Protein AF-A0A5E7ERX9-F1 (afdb_monomer_lite)

Radius of gyration: 13.38 Å; chains: 1; bounding box: 28×22×43 Å

Organism: Pseudomonas fluorescens (NCBI:txid294)

pLDDT: mean 88.25, std 11.94, range [40.09, 96.81]

Structure (mmCIF, N/CA/C/O backbone):
data_AF-A0A5E7ERX9-F1
#
_entry.id   AF-A0A5E7ERX9-F1
#
loop_
_atom_site.group_PDB
_atom_site.id
_atom_site.type_symbol
_atom_site.label_atom_id
_atom_site.label_alt_id
_atom_site.label_comp_id
_atom_site.label_asym_id
_atom_site.label_entity_id
_atom_site.label_seq_id
_atom_site.pdbx_PDB_ins_code
_atom_site.Cartn_x
_atom_site.Cartn_y
_atom_site.Cartn_z
_atom_site.occupancy
_atom_site.B_iso_or_equiv
_atom_site.auth_seq_id
_atom_site.auth_comp_id
_atom_site.auth_asym_id
_atom_site.auth_atom_id
_atom_site.pdbx_PDB_model_num
ATOM 1 N N . MET A 1 1 ? 11.898 13.735 -25.588 1.00 40.09 1 MET A N 1
ATOM 2 C CA . MET A 1 1 ? 10.515 13.623 -25.076 1.00 40.09 1 MET A CA 1
ATOM 3 C C . MET A 1 1 ? 10.582 13.004 -23.685 1.00 40.09 1 MET A C 1
ATOM 5 O O . MET A 1 1 ? 11.009 11.864 -23.573 1.00 40.09 1 MET A O 1
ATOM 9 N N . HIS A 1 2 ? 10.289 13.768 -22.630 1.00 43.81 2 HIS A N 1
ATOM 10 C CA . HIS A 1 2 ? 10.201 13.246 -21.261 1.00 43.81 2 HIS A CA 1
ATOM 11 C C . HIS A 1 2 ? 8.792 12.670 -21.095 1.00 43.81 2 HIS A C 1
ATOM 13 O O . HIS A 1 2 ? 7.828 13.423 -21.001 1.00 43.81 2 HIS A O 1
ATOM 19 N N . LEU A 1 3 ? 8.657 11.345 -21.160 1.00 48.16 3 LEU A N 1
ATOM 20 C CA . LEU A 1 3 ? 7.411 10.681 -20.790 1.00 48.16 3 LEU A CA 1
ATOM 21 C C . LEU A 1 3 ? 7.280 10.813 -19.273 1.00 48.16 3 LEU A C 1
ATOM 23 O O . LEU A 1 3 ? 7.914 10.071 -18.527 1.00 48.16 3 LEU A O 1
ATOM 27 N N . VAL A 1 4 ? 6.506 11.799 -18.825 1.00 52.47 4 VAL A N 1
ATOM 28 C CA . VAL A 1 4 ? 5.996 11.826 -17.456 1.00 52.47 4 VAL A CA 1
ATOM 29 C C . VAL A 1 4 ? 5.028 10.652 -17.375 1.00 52.47 4 VAL A C 1
ATOM 31 O O . VAL A 1 4 ? 3.913 10.724 -17.881 1.00 52.47 4 VAL A O 1
ATOM 34 N N . VAL A 1 5 ? 5.497 9.519 -16.859 1.00 59.84 5 VAL A N 1
ATOM 35 C CA . VAL A 1 5 ? 4.623 8.381 -16.579 1.00 59.84 5 VAL A CA 1
ATOM 36 C C . VAL A 1 5 ? 3.728 8.824 -15.427 1.00 59.84 5 VAL A C 1
ATOM 38 O O . VAL A 1 5 ? 4.224 9.015 -14.317 1.00 59.84 5 VAL A O 1
ATOM 41 N N . GLU A 1 6 ? 2.441 9.055 -15.694 1.00 68.44 6 GLU A N 1
ATOM 42 C CA . GLU A 1 6 ? 1.458 9.299 -14.638 1.00 68.44 6 GLU A CA 1
ATOM 43 C C . GLU A 1 6 ? 1.464 8.087 -13.702 1.00 68.44 6 GLU A C 1
ATOM 45 O O . GLU A 1 6 ? 1.090 6.974 -14.080 1.00 68.44 6 GLU A O 1
ATOM 50 N N . ARG A 1 7 ? 1.992 8.289 -12.492 1.00 82.69 7 ARG A N 1
ATOM 51 C CA . ARG A 1 7 ? 2.056 7.259 -11.459 1.00 82.69 7 ARG A CA 1
ATOM 52 C C . ARG A 1 7 ? 0.664 7.144 -10.829 1.00 82.69 7 ARG A C 1
ATOM 54 O O . ARG A 1 7 ? 0.120 8.172 -10.428 1.00 82.69 7 ARG A O 1
ATOM 61 N N . PRO A 1 8 ? 0.086 5.934 -10.738 1.00 84.44 8 PRO A N 1
ATOM 62 C CA . PRO A 1 8 ? -1.167 5.710 -10.036 1.00 84.44 8 PRO A CA 1
ATOM 63 C C . PRO A 1 8 ? -1.175 6.324 -8.636 1.00 84.44 8 PRO A C 1
ATOM 65 O O . PRO A 1 8 ? -0.189 6.232 -7.900 1.00 84.44 8 PRO A O 1
ATOM 68 N N . TYR A 1 9 ? -2.310 6.922 -8.286 1.00 85.88 9 TYR A N 1
ATOM 69 C CA . TYR A 1 9 ? -2.551 7.486 -6.965 1.00 85.88 9 TYR A CA 1
ATOM 70 C C . TYR A 1 9 ? -2.669 6.390 -5.890 1.00 85.88 9 TYR A C 1
ATOM 72 O O . TYR A 1 9 ? -2.959 5.231 -6.220 1.00 85.88 9 TYR A O 1
ATOM 80 N N . PRO A 1 10 ? -2.477 6.751 -4.607 1.00 91.06 10 PRO A N 1
ATOM 81 C CA . PRO A 1 10 ? -2.794 5.871 -3.490 1.00 91.06 10 PRO A CA 1
ATOM 82 C C . PRO A 1 10 ? -4.247 5.386 -3.553 1.00 91.06 10 PRO A C 1
ATOM 84 O O . PRO A 1 10 ? -5.137 6.106 -4.011 1.00 91.06 10 PRO A O 1
ATOM 87 N N . VAL A 1 11 ? -4.486 4.163 -3.086 1.00 94.75 11 VAL A N 1
ATOM 88 C CA . VAL A 1 11 ? -5.796 3.505 -3.1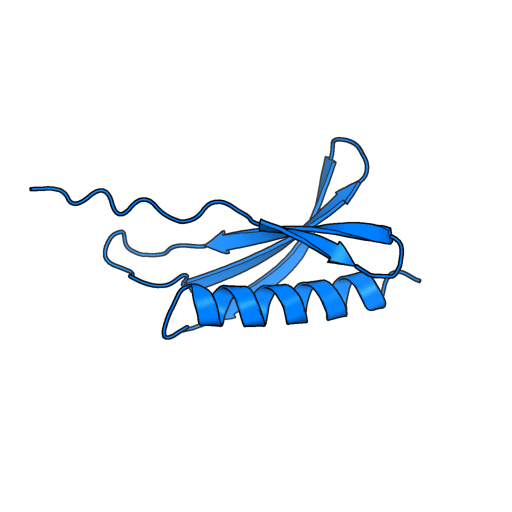45 1.00 94.75 11 VAL A CA 1
ATOM 89 C C . VAL A 1 11 ? -6.366 3.357 -1.745 1.00 94.75 11 VAL A C 1
ATOM 91 O O . VAL A 1 11 ? -5.739 2.757 -0.875 1.00 94.75 11 VAL A O 1
ATOM 94 N N . ASP A 1 12 ? -7.578 3.859 -1.532 1.00 94.94 12 ASP A N 1
ATOM 95 C CA . ASP A 1 12 ? -8.298 3.641 -0.281 1.00 94.94 12 ASP A CA 1
ATOM 96 C C . ASP A 1 12 ? -8.811 2.195 -0.182 1.00 94.94 12 ASP A C 1
ATOM 98 O O . ASP A 1 12 ? -9.335 1.616 -1.136 1.00 94.94 12 ASP A O 1
ATOM 102 N N . TYR A 1 13 ? -8.678 1.618 1.007 1.00 94.25 13 TYR A N 1
ATOM 103 C CA . TYR A 1 13 ? -9.089 0.268 1.361 1.00 94.25 13 TYR A CA 1
ATOM 104 C C . TYR A 1 13 ? -9.915 0.293 2.647 1.00 94.25 13 TYR A C 1
ATOM 106 O O . TYR A 1 13 ? -9.504 0.860 3.658 1.00 94.25 13 TYR A O 1
ATOM 114 N N . ILE A 1 14 ? -11.077 -0.359 2.625 1.00 94.69 14 ILE A N 1
ATOM 115 C CA . ILE A 1 14 ? -11.938 -0.520 3.800 1.00 94.69 14 ILE A CA 1
ATOM 116 C C . ILE A 1 14 ? -11.950 -1.999 4.162 1.00 94.69 14 ILE A C 1
ATOM 118 O O . ILE A 1 14 ? -12.438 -2.830 3.395 1.00 94.69 14 ILE A O 1
ATOM 122 N N . HIS A 1 15 ? -11.406 -2.334 5.328 1.00 92.88 15 HIS A N 1
ATOM 123 C CA . HIS A 1 15 ? -11.429 -3.701 5.824 1.00 92.88 15 HIS A CA 1
ATOM 124 C C . HIS A 1 15 ? -12.846 -4.065 6.320 1.00 92.88 15 HIS A C 1
ATOM 126 O O . HIS A 1 15 ? -13.558 -3.190 6.820 1.00 92.88 15 HIS A O 1
ATOM 132 N N . PRO A 1 16 ? -13.277 -5.343 6.264 1.00 92.44 16 PRO A N 1
ATOM 133 C CA . PRO A 1 16 ? -14.604 -5.763 6.738 1.00 92.44 16 PRO A CA 1
ATOM 134 C C . PRO A 1 16 ? -14.936 -5.437 8.205 1.00 92.44 16 PRO A C 1
ATOM 136 O O . PRO A 1 16 ? -16.101 -5.474 8.585 1.00 92.44 16 PRO A O 1
ATOM 139 N N . ASN A 1 17 ? -13.942 -5.110 9.036 1.00 89.06 17 ASN A N 1
ATOM 140 C CA . ASN A 1 17 ? -14.157 -4.621 10.407 1.00 89.06 17 ASN A CA 1
ATOM 141 C C . ASN A 1 17 ? -14.502 -3.116 10.478 1.00 89.06 17 ASN A C 1
ATOM 143 O O . ASN A 1 17 ? -14.621 -2.582 11.575 1.00 89.06 17 ASN A O 1
ATOM 147 N N . GLY A 1 18 ? -14.637 -2.434 9.338 1.00 90.25 18 GLY A N 1
ATOM 148 C CA . GLY A 1 18 ? -14.954 -1.007 9.240 1.00 90.25 18 GLY A CA 1
ATOM 149 C C . GLY A 1 18 ? -13.741 -0.077 9.318 1.00 90.25 18 GLY A C 1
ATOM 150 O O . GLY A 1 18 ? -13.886 1.122 9.082 1.00 90.25 18 GLY A O 1
ATOM 151 N N . VAL A 1 19 ? -12.549 -0.607 9.605 1.00 91.94 19 VAL A N 1
ATOM 152 C CA . VAL A 1 19 ? -11.315 0.181 9.664 1.00 91.94 19 VAL A CA 1
ATOM 153 C C . VAL A 1 19 ? -10.847 0.517 8.248 1.00 91.94 19 VAL A C 1
ATOM 155 O O . VAL A 1 19 ? -10.896 -0.321 7.344 1.00 91.94 19 VAL A O 1
ATOM 158 N N . GLN A 1 20 ? -10.402 1.757 8.050 1.00 94.31 20 GLN A N 1
ATOM 159 C CA . GLN A 1 20 ? -9.977 2.273 6.751 1.00 94.31 20 GLN A CA 1
ATOM 160 C C . GLN A 1 20 ? -8.465 2.446 6.701 1.00 94.31 20 GLN A C 1
ATOM 162 O O . GLN A 1 20 ? -7.846 2.882 7.668 1.00 94.31 20 GLN A O 1
ATOM 167 N N . ALA A 1 21 ? -7.877 2.161 5.549 1.00 95.38 21 ALA A N 1
ATOM 168 C CA . ALA A 1 21 ? -6.483 2.436 5.272 1.00 95.38 21 ALA A CA 1
ATOM 169 C C . ALA A 1 21 ? -6.293 2.948 3.847 1.00 95.38 21 ALA A C 1
ATOM 171 O O . ALA A 1 21 ? -7.142 2.752 2.985 1.00 95.38 21 ALA A O 1
ATOM 172 N N . THR A 1 22 ? -5.157 3.578 3.602 1.00 96.62 22 THR A N 1
ATOM 173 C CA . THR A 1 22 ? -4.699 3.986 2.282 1.00 96.62 22 THR A CA 1
ATOM 174 C C . THR A 1 22 ? -3.467 3.156 1.928 1.00 96.62 22 THR A C 1
ATOM 176 O O . THR A 1 22 ? -2.521 3.053 2.709 1.00 96.62 22 THR A O 1
ATOM 179 N N . ILE A 1 23 ? -3.501 2.535 0.753 1.00 96.62 23 ILE A N 1
ATOM 180 C CA . ILE A 1 23 ? -2.401 1.783 0.153 1.00 96.62 23 ILE A CA 1
ATOM 181 C C . ILE A 1 23 ? -1.649 2.751 -0.754 1.00 96.62 23 ILE A C 1
ATOM 183 O O . ILE A 1 23 ? -2.155 3.149 -1.803 1.00 96.62 23 ILE A O 1
ATOM 187 N N . ASP A 1 24 ? -0.452 3.137 -0.343 1.00 95.50 24 ASP A N 1
ATOM 188 C CA . ASP A 1 24 ? 0.429 4.021 -1.094 1.00 95.50 24 ASP A CA 1
ATOM 189 C C . ASP A 1 24 ? 1.546 3.222 -1.778 1.00 95.50 24 ASP A C 1
ATOM 191 O O . ASP A 1 24 ? 1.923 2.134 -1.336 1.00 95.50 24 ASP A O 1
ATOM 195 N N . PHE A 1 25 ? 2.069 3.754 -2.880 1.00 94.44 25 PHE A N 1
ATOM 196 C CA . PHE A 1 25 ? 3.034 3.083 -3.740 1.00 94.44 25 PHE A CA 1
ATOM 197 C C . PHE A 1 25 ? 4.304 3.912 -3.856 1.00 94.44 25 PHE A C 1
ATOM 199 O O . PHE A 1 25 ? 4.303 5.039 -4.350 1.00 94.44 25 PHE A O 1
ATOM 206 N N . MET A 1 26 ? 5.421 3.313 -3.464 1.00 92.50 26 MET A N 1
ATOM 207 C CA . MET A 1 26 ? 6.733 3.911 -3.639 1.00 92.50 26 MET A CA 1
ATOM 208 C C . MET A 1 26 ? 7.252 3.590 -5.028 1.00 92.50 26 MET A C 1
ATOM 210 O O . MET A 1 26 ? 7.295 2.436 -5.456 1.00 92.50 26 MET A O 1
ATOM 214 N N . TRP A 1 27 ? 7.703 4.623 -5.720 1.00 89.69 27 TRP A N 1
ATOM 215 C CA . TRP A 1 27 ? 8.259 4.515 -7.056 1.00 89.69 27 TRP A CA 1
ATOM 216 C C . TRP A 1 27 ? 9.723 4.926 -7.002 1.00 89.69 27 TRP A C 1
ATOM 218 O O . TRP A 1 27 ? 10.029 6.035 -6.568 1.00 89.69 27 TRP A O 1
ATOM 228 N N . GLY A 1 28 ? 10.610 4.035 -7.439 1.00 86.69 28 GLY A N 1
ATOM 229 C CA . GLY A 1 28 ? 12.041 4.311 -7.533 1.00 86.69 28 GLY A CA 1
ATOM 230 C C . GLY A 1 28 ? 12.350 5.245 -8.704 1.00 86.69 28 GLY A C 1
ATOM 231 O O . GLY A 1 28 ? 11.873 6.382 -8.773 1.00 86.69 28 GLY A O 1
ATOM 232 N N . ASP A 1 29 ? 13.132 4.750 -9.662 1.00 86.38 29 ASP A N 1
ATOM 233 C CA . ASP A 1 29 ? 13.510 5.527 -10.841 1.00 86.38 29 ASP A CA 1
ATOM 234 C C . ASP A 1 29 ? 12.267 5.943 -11.661 1.00 86.38 29 ASP A C 1
ATOM 236 O O . ASP A 1 29 ? 11.294 5.185 -11.752 1.00 86.38 29 ASP A O 1
ATOM 240 N N . PRO A 1 30 ? 12.259 7.130 -12.293 1.00 82.62 30 PRO A N 1
ATOM 241 C CA . PRO A 1 30 ? 11.211 7.532 -13.233 1.00 82.62 30 PRO A CA 1
ATOM 242 C C . PRO A 1 30 ? 10.916 6.515 -14.348 1.00 82.62 30 PRO A C 1
ATOM 244 O O . PRO A 1 30 ? 9.809 6.500 -14.878 1.00 82.62 30 PRO A O 1
ATOM 247 N N . LYS A 1 31 ? 11.879 5.656 -14.703 1.00 83.31 31 LYS A N 1
ATOM 248 C CA . LYS A 1 31 ? 11.726 4.590 -15.705 1.00 83.31 31 LYS A CA 1
ATOM 249 C C . LYS A 1 31 ? 11.045 3.331 -15.167 1.00 83.31 31 LYS A C 1
ATOM 251 O O . LYS A 1 31 ? 10.684 2.463 -15.968 1.00 83.31 31 LYS A O 1
ATOM 256 N N . ASN A 1 32 ? 10.880 3.202 -13.850 1.00 84.25 32 ASN A N 1
ATOM 257 C CA . ASN A 1 32 ? 10.254 2.029 -13.255 1.00 84.25 32 ASN A CA 1
ATOM 258 C C . ASN A 1 32 ? 8.784 1.966 -13.666 1.00 84.25 32 ASN A C 1
ATOM 260 O O . ASN A 1 32 ? 7.994 2.862 -13.380 1.00 84.25 32 ASN A O 1
ATOM 264 N N . ARG A 1 33 ? 8.420 0.873 -14.340 1.00 84.75 33 ARG A N 1
ATOM 265 C CA . ARG A 1 33 ? 7.044 0.613 -14.792 1.00 84.75 33 ARG A CA 1
ATOM 266 C C . ARG A 1 33 ? 6.144 0.062 -13.686 1.00 84.75 33 ARG A C 1
ATOM 268 O O . ARG A 1 33 ? 4.928 0.028 -13.854 1.00 84.75 33 ARG A O 1
ATOM 275 N N . SER A 1 34 ? 6.746 -0.349 -12.576 1.00 89.31 34 SER A N 1
ATOM 276 C CA . SER A 1 34 ? 6.075 -0.895 -11.403 1.00 89.31 34 SER A CA 1
ATOM 277 C C . SER A 1 34 ? 6.581 -0.197 -10.140 1.00 89.31 34 SER A C 1
ATOM 279 O O . SER A 1 34 ? 7.727 0.272 -10.130 1.00 89.31 34 SER A O 1
ATOM 281 N N . PRO A 1 35 ? 5.766 -0.159 -9.072 1.00 92.44 35 PRO A N 1
ATOM 282 C CA . PRO A 1 35 ? 6.227 0.239 -7.748 1.00 92.44 35 PRO A CA 1
ATOM 283 C C . PRO A 1 35 ? 7.421 -0.606 -7.285 1.00 92.44 35 PRO A C 1
ATOM 285 O O . PRO A 1 35 ? 7.624 -1.721 -7.762 1.00 92.44 35 PRO A O 1
ATOM 288 N N . VAL A 1 36 ? 8.197 -0.061 -6.353 1.00 94.50 36 VAL A N 1
ATOM 289 C CA . VAL A 1 36 ? 9.311 -0.743 -5.661 1.00 94.50 36 VAL A CA 1
ATOM 290 C C . VAL A 1 36 ? 9.071 -0.881 -4.159 1.00 94.50 36 VAL A C 1
ATOM 292 O O . VAL A 1 36 ? 9.783 -1.60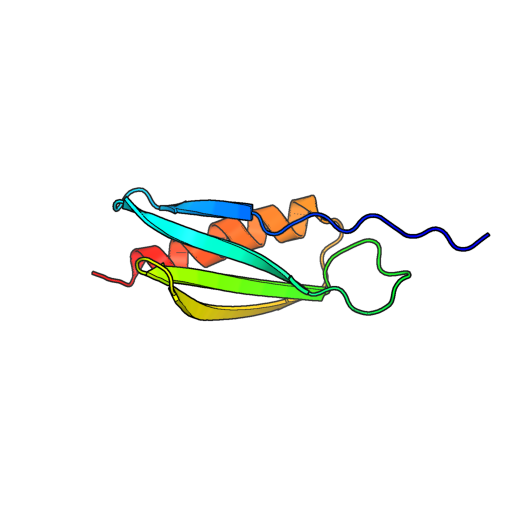9 -3.475 1.00 94.50 36 VAL A O 1
ATOM 295 N N . GLY A 1 37 ? 8.046 -0.197 -3.649 1.00 94.88 37 GLY A N 1
ATOM 296 C CA . GLY A 1 37 ? 7.526 -0.410 -2.309 1.00 94.88 37 GLY A CA 1
ATOM 297 C C . GLY A 1 37 ? 6.027 -0.149 -2.233 1.00 94.88 37 GLY A C 1
ATOM 298 O O . GLY A 1 37 ? 5.446 0.500 -3.108 1.00 94.88 37 GLY A O 1
ATOM 299 N N . ILE A 1 38 ? 5.417 -0.653 -1.171 1.00 96.75 38 ILE A N 1
ATOM 300 C CA . ILE A 1 38 ? 4.029 -0.408 -0.789 1.00 96.75 38 ILE A CA 1
ATOM 301 C C . ILE A 1 38 ? 4.031 0.048 0.664 1.00 96.75 38 ILE A C 1
ATOM 303 O O . ILE A 1 38 ? 4.682 -0.574 1.499 1.00 96.75 38 ILE A O 1
ATOM 307 N N . VAL A 1 39 ? 3.274 1.096 0.979 1.00 96.69 39 VAL A N 1
ATOM 308 C CA . VAL A 1 39 ? 3.087 1.592 2.346 1.00 96.69 39 VAL A CA 1
ATOM 309 C C . VAL A 1 39 ? 1.608 1.543 2.693 1.00 96.69 39 VAL A C 1
ATOM 311 O O . VAL A 1 39 ? 0.766 1.968 1.908 1.00 96.69 39 VAL A O 1
ATOM 314 N N . ILE A 1 40 ? 1.283 1.023 3.873 1.00 96.81 40 ILE A N 1
ATOM 315 C CA . ILE A 1 40 ? -0.087 0.988 4.383 1.00 96.81 40 ILE A CA 1
ATOM 316 C C . ILE A 1 40 ? -0.235 2.065 5.451 1.00 96.81 40 ILE A C 1
ATOM 318 O O . ILE A 1 40 ? 0.456 2.036 6.472 1.00 96.81 40 ILE A O 1
ATOM 322 N N . TRP A 1 41 ? -1.169 2.981 5.234 1.00 96.50 41 TRP A N 1
ATOM 323 C CA . TRP A 1 41 ? -1.512 4.055 6.158 1.00 96.50 41 TRP A CA 1
ATOM 324 C C . TRP A 1 41 ? -2.892 3.799 6.758 1.00 96.50 41 TRP A C 1
ATOM 326 O O . TRP A 1 41 ? -3.871 3.748 6.027 1.00 96.50 41 TRP A O 1
ATOM 336 N N . LEU A 1 42 ? -3.004 3.648 8.073 1.00 94.88 42 LEU A N 1
ATOM 337 C CA . LEU A 1 42 ? -4.280 3.679 8.781 1.00 94.88 42 LEU A CA 1
ATOM 338 C C . LEU A 1 42 ? -4.875 5.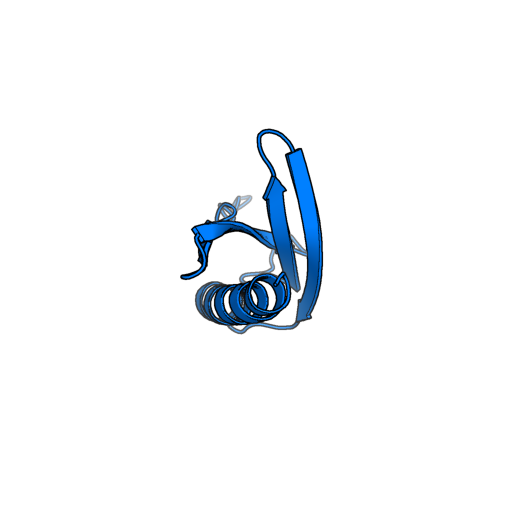080 8.707 1.00 94.88 42 LEU A C 1
ATOM 340 O O . LEU A 1 42 ? -4.167 6.058 8.934 1.00 94.88 42 LEU A O 1
ATOM 344 N N . LYS A 1 43 ? -6.177 5.170 8.454 1.00 91.69 43 LYS A N 1
ATOM 345 C CA . LYS A 1 43 ? -6.911 6.432 8.473 1.00 91.69 43 LYS A CA 1
ATOM 346 C C . LYS A 1 43 ? -7.632 6.589 9.811 1.00 91.69 43 LYS A C 1
ATOM 348 O O . LYS A 1 43 ? -8.667 5.961 10.032 1.00 91.69 43 LYS A O 1
ATOM 353 N N . GLU A 1 44 ? -7.106 7.446 10.682 1.00 86.00 44 GLU A N 1
ATOM 354 C CA . GLU A 1 44 ? -7.710 7.785 11.977 1.00 86.00 44 GLU A CA 1
ATOM 355 C C . GLU A 1 44 ? -8.191 9.238 11.955 1.00 86.00 44 GLU A C 1
ATOM 357 O O . GLU A 1 44 ? -7.446 10.194 12.171 1.00 86.00 44 GLU A O 1
ATOM 362 N N . GLY A 1 45 ? -9.473 9.431 11.638 1.00 83.69 45 GLY A N 1
ATOM 363 C CA . GLY A 1 45 ? -10.051 10.768 11.515 1.00 83.69 45 GLY A CA 1
ATOM 364 C C . GLY A 1 45 ? -9.395 11.580 10.392 1.00 83.69 45 GLY A C 1
ATOM 365 O O . GLY A 1 45 ? -9.584 11.274 9.214 1.00 83.69 45 GLY A O 1
ATOM 366 N N . LYS A 1 46 ? -8.673 12.649 10.757 1.00 83.25 46 LYS A N 1
ATOM 367 C CA . LYS A 1 46 ? -7.923 13.506 9.817 1.00 83.25 46 LYS A CA 1
ATOM 368 C C . LYS A 1 46 ? -6.451 13.110 9.685 1.00 83.25 46 LYS A C 1
ATOM 370 O O . LYS A 1 46 ? -5.758 13.680 8.848 1.00 83.25 46 LYS A O 1
ATOM 375 N N . GLU A 1 47 ? -5.986 12.179 10.508 1.00 87.00 47 GLU A N 1
ATOM 376 C CA . GLU A 1 47 ? -4.592 11.762 10.556 1.00 87.00 47 GLU A CA 1
ATOM 377 C C . GLU A 1 47 ? -4.395 10.433 9.824 1.00 87.00 47 GLU A C 1
ATOM 379 O O . GLU A 1 47 ? -5.321 9.629 9.659 1.00 87.00 47 GLU A O 1
ATOM 384 N N . GLN A 1 48 ? -3.167 10.227 9.355 1.00 89.19 48 GLN A N 1
ATOM 385 C CA . GLN A 1 48 ? -2.727 8.970 8.773 1.00 89.19 48 GLN A CA 1
ATOM 386 C C . GLN A 1 48 ? -1.569 8.414 9.594 1.00 89.19 48 GLN A C 1
ATOM 388 O O . GLN A 1 48 ? -0.559 9.089 9.789 1.00 89.19 48 GLN A O 1
ATOM 393 N N . VAL A 1 49 ? -1.710 7.173 10.054 1.00 93.19 49 VAL A N 1
ATOM 394 C CA . VAL A 1 49 ? -0.688 6.473 10.841 1.00 93.19 49 VAL A CA 1
ATOM 395 C C . VAL A 1 49 ? -0.101 5.353 9.996 1.00 93.19 49 VAL A C 1
ATOM 397 O O . VAL A 1 49 ? -0.831 4.522 9.464 1.00 93.19 49 VAL A O 1
ATOM 400 N N . LYS A 1 50 ? 1.224 5.295 9.853 1.00 94.69 50 LYS A N 1
ATOM 401 C CA . LYS A 1 50 ? 1.872 4.215 9.097 1.00 94.69 50 LYS A CA 1
ATOM 402 C C . LYS A 1 50 ? 1.699 2.883 9.833 1.00 94.69 50 LYS A C 1
ATOM 404 O O . LYS A 1 50 ? 2.217 2.726 10.934 1.00 94.69 50 LYS A O 1
ATOM 409 N N . LEU A 1 51 ? 1.019 1.920 9.213 1.00 93.38 51 LEU A N 1
ATOM 410 C CA . LEU A 1 51 ? 0.871 0.556 9.737 1.00 93.38 51 LEU A CA 1
ATOM 411 C C . LEU A 1 51 ? 2.030 -0.347 9.330 1.00 93.38 51 LEU A C 1
ATOM 413 O O . LEU A 1 51 ? 2.447 -1.211 10.099 1.0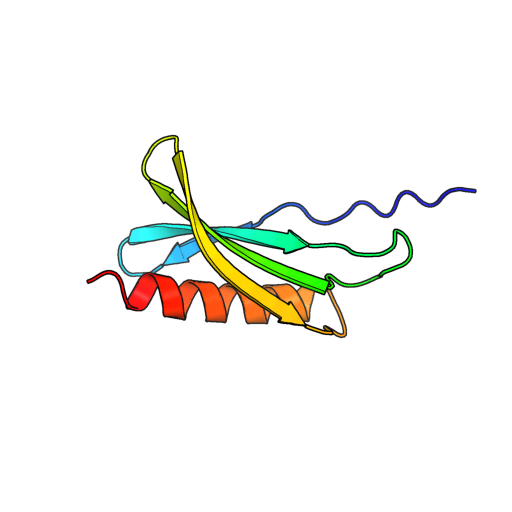0 93.38 51 LEU A O 1
ATOM 417 N N . GLY A 1 52 ? 2.541 -0.157 8.117 1.00 93.31 52 GLY A N 1
ATOM 418 C CA . GLY A 1 52 ? 3.592 -1.004 7.582 1.00 93.31 52 GLY A CA 1
ATOM 419 C C . GLY A 1 52 ? 4.076 -0.569 6.214 1.00 93.31 52 GLY A C 1
ATOM 420 O O . GLY A 1 52 ? 3.481 0.286 5.561 1.00 93.31 52 GLY A O 1
ATOM 421 N N . GLU A 1 53 ? 5.183 -1.167 5.804 1.00 95.50 53 GLU A N 1
ATOM 422 C CA . GLU A 1 53 ? 5.812 -0.978 4.505 1.00 95.50 53 GLU A CA 1
ATOM 423 C C . GLU A 1 53 ? 6.403 -2.311 4.063 1.00 95.50 53 GLU A C 1
ATOM 425 O O . GLU A 1 53 ? 6.972 -3.028 4.883 1.00 95.50 53 GLU A O 1
ATOM 430 N N . GLU A 1 54 ? 6.282 -2.611 2.775 1.00 96.12 54 GLU A N 1
ATOM 431 C CA . GLU A 1 54 ? 6.954 -3.738 2.141 1.00 96.12 54 GLU A CA 1
ATOM 432 C C . GLU A 1 54 ? 7.689 -3.241 0.897 1.00 96.12 54 GLU A C 1
ATOM 434 O O . GLU A 1 54 ? 7.096 -2.576 0.044 1.00 96.12 54 GLU A O 1
ATOM 439 N N . LEU A 1 55 ? 8.970 -3.588 0.780 1.00 94.75 55 LEU A N 1
ATOM 440 C CA . LEU A 1 55 ? 9.755 -3.370 -0.431 1.00 94.75 55 LEU A CA 1
ATOM 441 C C . LEU A 1 55 ? 9.726 -4.635 -1.281 1.00 94.75 55 LEU A C 1
ATOM 443 O O . LEU A 1 55 ? 9.861 -5.741 -0.764 1.00 94.75 55 LEU A O 1
ATOM 447 N N . GLY A 1 56 ? 9.578 -4.487 -2.592 1.00 89.75 56 GLY A N 1
ATOM 448 C CA . GLY A 1 56 ? 9.452 -5.644 -3.463 1.00 89.75 56 GLY A CA 1
ATOM 449 C C . GLY A 1 56 ? 9.564 -5.316 -4.940 1.00 89.75 56 GLY A C 1
ATOM 450 O O . GLY A 1 56 ? 9.383 -4.181 -5.378 1.00 89.75 56 GLY A O 1
ATOM 451 N N . GLU A 1 57 ? 9.857 -6.350 -5.723 1.00 87.75 57 GLU A N 1
ATOM 452 C CA . GLU A 1 57 ? 9.854 -6.279 -7.179 1.00 87.75 57 GLU A CA 1
ATOM 453 C C . GLU A 1 57 ? 8.550 -6.875 -7.716 1.00 87.75 57 GLU A C 1
ATOM 455 O O . GLU A 1 57 ? 8.347 -8.092 -7.713 1.00 87.75 57 GLU A O 1
ATOM 460 N N . TRP A 1 58 ? 7.650 -6.017 -8.201 1.00 91.69 58 TRP A N 1
ATOM 461 C CA . TRP A 1 58 ? 6.407 -6.453 -8.838 1.00 91.69 58 TRP A CA 1
ATOM 462 C C . TRP A 1 58 ? 6.489 -6.335 -10.358 1.00 91.69 58 TRP A C 1
ATOM 464 O O . TRP A 1 58 ? 6.981 -5.351 -10.915 1.00 91.69 58 TRP A O 1
ATOM 474 N N . LYS A 1 59 ? 5.936 -7.330 -11.060 1.00 89.25 59 LYS A N 1
ATOM 475 C CA . LYS A 1 59 ? 5.897 -7.343 -12.533 1.00 89.25 59 LYS A CA 1
ATOM 476 C C . LYS A 1 59 ? 5.012 -6.235 -13.105 1.00 89.25 59 LYS A C 1
ATOM 478 O O . LYS A 1 59 ? 5.229 -5.807 -14.235 1.00 89.25 59 LYS A O 1
ATOM 483 N N . SER A 1 60 ? 4.029 -5.775 -12.334 1.00 90.88 60 SER A N 1
ATOM 484 C CA . SER A 1 60 ? 3.108 -4.708 -12.712 1.00 90.88 60 SER A CA 1
ATOM 485 C C . SER A 1 60 ? 2.571 -3.963 -11.487 1.00 90.88 60 SER A C 1
ATOM 487 O O . SER A 1 60 ? 2.604 -4.476 -10.367 1.00 90.88 60 SER A O 1
ATOM 489 N N . TYR A 1 61 ? 1.984 -2.784 -11.712 1.00 90.81 61 TYR A N 1
ATOM 490 C CA . TYR A 1 61 ? 1.191 -2.090 -10.693 1.00 90.81 61 TYR A CA 1
ATOM 491 C C . TYR A 1 61 ? 0.044 -2.956 -10.149 1.00 90.81 61 TYR A C 1
ATOM 493 O O . TYR A 1 61 ? -0.202 -2.960 -8.950 1.00 90.81 61 TYR A O 1
ATOM 501 N N . GLY A 1 62 ? -0.635 -3.733 -11.002 1.00 92.69 62 GLY A N 1
ATOM 502 C CA . GLY A 1 62 ? -1.733 -4.603 -10.570 1.00 92.69 62 GLY A CA 1
ATOM 503 C C . GLY A 1 62 ? -1.281 -5.712 -9.614 1.00 92.69 62 GLY A C 1
ATOM 504 O O . GLY A 1 62 ? -2.015 -6.077 -8.697 1.00 92.69 62 GLY A O 1
ATOM 505 N N . ASP A 1 63 ? -0.062 -6.227 -9.787 1.00 93.88 63 ASP A N 1
ATOM 506 C CA . ASP A 1 63 ? 0.532 -7.187 -8.850 1.00 93.88 63 ASP A CA 1
ATOM 507 C C . ASP A 1 63 ? 0.868 -6.528 -7.511 1.00 93.88 63 ASP A C 1
ATOM 509 O O . ASP A 1 63 ? 0.529 -7.082 -6.465 1.00 93.88 63 ASP A O 1
ATOM 513 N N . ALA A 1 64 ? 1.450 -5.325 -7.546 1.00 94.75 64 ALA A N 1
ATOM 514 C CA . ALA A 1 64 ? 1.716 -4.535 -6.347 1.00 94.75 64 ALA A CA 1
ATOM 515 C C . ALA A 1 64 ? 0.415 -4.201 -5.600 1.00 94.75 64 ALA A C 1
ATOM 517 O O . ALA A 1 64 ? 0.323 -4.403 -4.397 1.00 94.75 64 ALA A O 1
ATOM 518 N N . LEU A 1 65 ? -0.636 -3.773 -6.302 1.00 95.12 65 LEU A N 1
ATOM 519 C CA . LEU A 1 65 ? -1.930 -3.458 -5.697 1.00 95.12 65 LEU A CA 1
ATOM 520 C C . LEU A 1 65 ? -2.566 -4.683 -5.031 1.00 95.12 65 LEU A C 1
ATOM 522 O O . LEU A 1 65 ? -3.031 -4.590 -3.898 1.00 95.12 65 LEU A O 1
ATOM 526 N N . ARG A 1 66 ? -2.559 -5.845 -5.698 1.00 95.88 66 ARG A N 1
ATOM 527 C CA . ARG A 1 66 ? -3.067 -7.095 -5.107 1.00 95.88 66 ARG A CA 1
ATOM 528 C C . ARG A 1 66 ? -2.316 -7.461 -3.832 1.00 95.88 66 ARG A C 1
ATOM 530 O O . ARG A 1 66 ? -2.945 -7.835 -2.844 1.00 95.88 66 ARG A O 1
ATOM 537 N N . PHE A 1 67 ? -0.992 -7.315 -3.846 1.00 95.75 67 PHE A N 1
ATOM 538 C CA . PHE A 1 67 ? -0.176 -7.522 -2.657 1.00 95.75 67 PHE A CA 1
ATOM 539 C C . PHE A 1 67 ? -0.505 -6.500 -1.559 1.00 95.75 67 PHE A C 1
ATOM 541 O O . PHE A 1 67 ? -0.707 -6.882 -0.411 1.00 95.75 67 PHE A O 1
ATOM 548 N N . GLY A 1 68 ? -0.643 -5.219 -1.905 1.00 95.75 68 GLY A N 1
ATOM 549 C CA . GLY A 1 68 ? -0.982 -4.147 -0.970 1.00 95.75 68 GLY A CA 1
ATOM 550 C C . GLY A 1 68 ? -2.341 -4.336 -0.299 1.00 95.75 68 GLY A C 1
ATOM 551 O O . GLY A 1 68 ? -2.456 -4.119 0.903 1.00 95.75 68 GLY A O 1
ATOM 552 N N . ILE A 1 69 ? -3.351 -4.823 -1.028 1.00 95.94 69 ILE A N 1
ATOM 553 C CA . ILE A 1 69 ? -4.665 -5.171 -0.460 1.00 95.94 69 ILE A CA 1
ATOM 554 C C . ILE A 1 69 ? -4.531 -6.314 0.552 1.00 95.94 69 ILE A C 1
ATOM 556 O O . ILE A 1 69 ? -5.089 -6.238 1.647 1.00 95.94 69 ILE A O 1
ATOM 560 N N . ALA A 1 70 ? -3.771 -7.361 0.217 1.00 95.56 70 ALA A N 1
ATOM 561 C CA . ALA A 1 70 ? -3.524 -8.468 1.139 1.00 95.56 70 ALA A CA 1
ATOM 562 C C . ALA A 1 70 ? -2.780 -7.992 2.399 1.00 95.56 70 ALA A C 1
ATOM 564 O O . ALA A 1 70 ? -3.167 -8.337 3.516 1.00 95.56 70 ALA A O 1
ATOM 565 N N . LEU A 1 71 ? -1.764 -7.144 2.224 1.00 95.00 71 LEU A N 1
ATOM 566 C CA . LEU A 1 71 ? -0.981 -6.564 3.310 1.00 95.00 71 LEU A CA 1
ATOM 567 C C . LEU A 1 71 ? -1.847 -5.687 4.225 1.00 95.00 71 LEU A C 1
ATOM 569 O O . LEU A 1 71 ? -1.832 -5.865 5.444 1.00 95.00 71 LEU A O 1
ATOM 573 N N . ALA A 1 72 ? -2.663 -4.802 3.647 1.00 95.31 72 ALA A N 1
ATOM 574 C CA . ALA A 1 72 ? -3.637 -4.006 4.384 1.00 95.31 72 ALA A CA 1
ATOM 575 C C . ALA A 1 72 ? -4.598 -4.911 5.163 1.00 95.31 72 ALA A C 1
ATOM 577 O O . ALA A 1 72 ? -4.792 -4.722 6.360 1.00 95.31 72 ALA A O 1
ATOM 578 N N . SER A 1 73 ? -5.141 -5.957 4.537 1.00 94.69 73 SER A N 1
ATOM 579 C CA . SER A 1 73 ? -6.033 -6.885 5.233 1.00 94.69 73 SER A CA 1
ATOM 580 C C . SER A 1 73 ? -5.383 -7.544 6.452 1.00 94.69 73 SER A C 1
ATOM 582 O O . SER A 1 73 ? -6.046 -7.709 7.475 1.00 94.69 73 SER A O 1
ATOM 584 N N . ILE A 1 74 ? -4.098 -7.895 6.374 1.00 93.44 74 ILE A N 1
ATOM 585 C CA . ILE A 1 74 ? -3.357 -8.491 7.492 1.00 93.44 74 ILE A CA 1
ATOM 586 C C . ILE A 1 74 ? -3.166 -7.478 8.623 1.00 93.44 74 ILE A C 1
ATOM 588 O O . ILE A 1 74 ? -3.437 -7.807 9.778 1.00 93.44 74 ILE A O 1
ATOM 592 N N . TYR A 1 75 ? -2.713 -6.259 8.317 1.00 92.69 75 TYR A N 1
ATOM 593 C CA . TYR A 1 75 ? -2.509 -5.233 9.342 1.00 92.69 75 TYR A CA 1
ATOM 594 C C . TYR A 1 75 ? -3.824 -4.833 10.012 1.00 92.69 75 TYR A C 1
ATOM 596 O O . TYR A 1 75 ? -3.900 -4.794 11.239 1.00 92.69 75 TYR A O 1
ATOM 604 N N . LEU A 1 76 ? -4.878 -4.606 9.224 1.00 91.25 76 LEU A N 1
ATOM 605 C CA . LEU A 1 76 ? -6.177 -4.185 9.744 1.00 91.25 76 LEU A CA 1
ATOM 606 C C . LEU A 1 76 ? -6.902 -5.301 10.501 1.0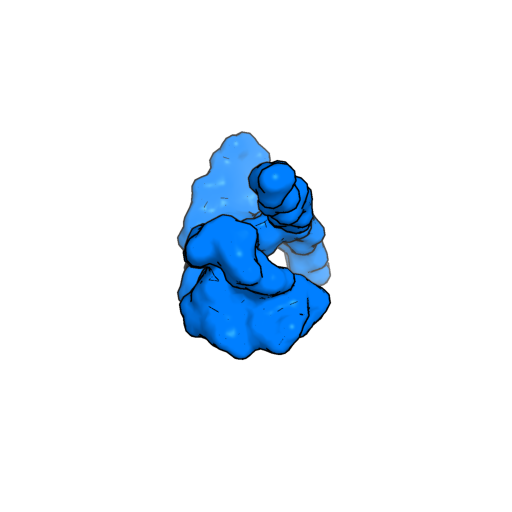0 91.25 76 LEU A C 1
ATOM 608 O O . LEU A 1 76 ? -7.607 -5.016 11.468 1.00 91.25 76 LEU A O 1
ATOM 612 N N . GLY A 1 77 ? -6.693 -6.566 10.126 1.00 89.19 77 GLY A N 1
ATOM 613 C CA . GLY A 1 77 ? -7.237 -7.717 10.847 1.00 89.19 77 G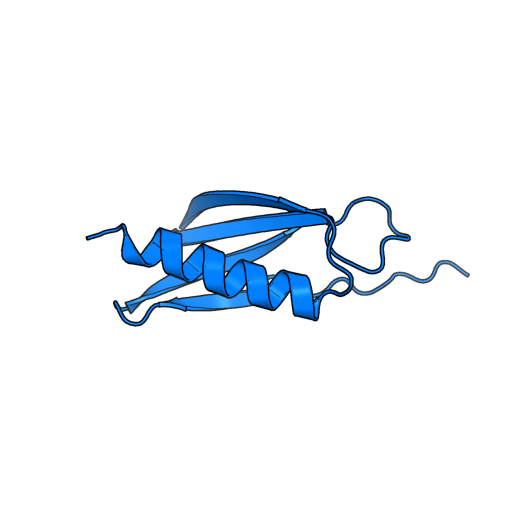LY A CA 1
ATOM 614 C C . GLY A 1 77 ? -6.643 -7.924 12.247 1.00 89.19 77 GLY A C 1
ATOM 615 O O . GLY A 1 77 ? -7.271 -8.581 13.074 1.00 89.19 77 GLY A O 1
ATOM 616 N N . ARG A 1 78 ? -5.462 -7.357 12.533 1.00 84.38 78 ARG A N 1
ATOM 617 C CA . ARG A 1 78 ? -4.781 -7.466 13.838 1.00 84.38 78 ARG A CA 1
ATOM 618 C C . ARG A 1 78 ? -5.203 -6.403 14.856 1.00 84.38 78 ARG A C 1
ATOM 620 O O . ARG A 1 78 ? -4.868 -6.549 16.024 1.00 84.38 78 ARG A O 1
ATOM 627 N N . MET A 1 79 ? -5.911 -5.352 14.443 1.00 78.31 79 MET A N 1
ATOM 628 C CA . MET A 1 79 ? -6.270 -4.216 15.307 1.00 78.31 79 MET A CA 1
ATOM 629 C C . MET A 1 79 ? -7.559 -4.459 16.105 1.00 78.31 79 MET A C 1
ATOM 631 O O . MET A 1 79 ? -8.500 -3.672 16.027 1.00 78.31 79 MET A O 1
ATOM 635 N N . ARG A 1 80 ? -7.631 -5.577 16.830 1.00 60.38 80 ARG A N 1
ATOM 636 C CA . ARG A 1 80 ? -8.818 -5.982 17.589 1.00 60.38 80 ARG A CA 1
ATOM 637 C C . ARG A 1 80 ? -8.546 -6.074 19.081 1.00 60.38 80 ARG A C 1
ATOM 639 O O . ARG A 1 80 ? -7.445 -6.544 19.435 1.00 60.38 80 ARG A O 1
#

Sequence (80 aa):
MHLVVERPYPVDYIHPNGVQATIDFMWGDPKNRSPVGIVIWLKEGKEQVKLGEELGEWKSYGDALRFGIALASIYLGRMR

Foldseek 3Di:
DDPQPPDDAWDWDQAPVRWIWTKGFACDDSPDQEGQKIWIWTDDPPDTHTQDMDGDDDPHNVRVVVVSNVVNNVSVVPPD

Secondary structure (DSSP, 8-state):
------PPPPEEEE-TTS-EEEEEEE--STT-SS-SEEEEEEEETTEEEEEEEEE---SSHHHHHHHHHHHHHHHHHT--